Protein AF-A0A522UAP4-F1 (afdb_monomer_lite)

Secondary structure (DSSP, 8-state):
-----------HHHHHHHTSPPPPGGGS---HHHHHHHHHHHHHTSTHHHHHHHHHHHHHHHHHHSTT-TTTTTS-TTTHHHHHHHHHHHHHHHHHHHHHHHHHHHHHHHHHHHHHHHHHHHHHHHHHHHHHHHHHHHHHHHHHHHHHHHHHHHT-

pLDDT: mean 79.68, std 10.86, range [44.16, 93.62]

Sequence (156 aa):
MATVDFVHEPHPHTEKRKLKAPPKVADEHVGFNGRLGAAITRSVGTMWAFYVAAGVMAVWMVLAGFVWGPLHGVDPYPFAFLLFLGNIVQLLLMFVIMVGQQVLGGAADKRAVVTYQDAEAILHECLQMQSHLKAQDRALEHIIAHMQGLDRKMAR

Foldseek 3Di:
DPPLPADDDADPVVVVVVVDDQQDLVPDPQPPLLVQLQVLLVVCVDCVVVVVLVVVVVVCCVQCDDPPRPCVVPAPPVRPVNVVVVVVVVVVNVVSNVSSVVSSVVSVVSNVVSVVVVVVSVVSVVVSVVVSVVSVVVVVVVVVVVVVVVVVVVVD

Radius of gyration: 34.44 Å; chains: 1; bounding box: 66×32×106 Å

Structure (mmCIF, N/CA/C/O backbone):
data_AF-A0A522UAP4-F1
#
_entry.id   AF-A0A522UAP4-F1
#
loop_
_atom_site.group_PDB
_atom_site.id
_atom_site.type_symbol
_atom_site.label_atom_id
_atom_site.label_alt_id
_atom_site.label_comp_id
_atom_site.label_asym_id
_atom_site.label_entity_id
_atom_site.label_seq_id
_atom_site.pdbx_PDB_ins_code
_atom_site.Cartn_x
_atom_site.Cartn_y
_atom_site.Cartn_z
_atom_site.occupancy
_atom_site.B_iso_or_equiv
_atom_site.auth_seq_id
_atom_site.auth_comp_id
_atom_site.auth_asym_id
_atom_site.auth_atom_id
_atom_site.pdbx_PDB_model_num
ATOM 1 N N . MET A 1 1 ? -25.888 -10.441 48.180 1.00 44.16 1 MET A N 1
ATOM 2 C CA . MET A 1 1 ? -24.885 -9.928 47.224 1.00 44.16 1 MET A CA 1
ATOM 3 C C . MET A 1 1 ? -25.626 -9.573 45.953 1.00 44.16 1 MET A C 1
ATOM 5 O O . MET A 1 1 ? -26.206 -10.473 45.367 1.00 44.16 1 MET A O 1
ATOM 9 N N . ALA A 1 2 ? -25.702 -8.291 45.587 1.00 51.09 2 ALA A N 1
ATOM 10 C CA . ALA A 1 2 ? -26.246 -7.900 44.290 1.00 51.09 2 ALA A CA 1
ATOM 11 C C . ALA A 1 2 ? -25.263 -8.386 43.218 1.00 51.09 2 ALA A C 1
ATOM 13 O O . ALA A 1 2 ? -24.179 -7.830 43.064 1.00 51.09 2 ALA A O 1
ATOM 14 N N . THR A 1 3 ? -25.585 -9.500 42.571 1.00 58.12 3 THR A N 1
ATOM 15 C CA . THR A 1 3 ? -24.826 -10.008 41.433 1.00 58.12 3 THR A CA 1
ATOM 16 C C . THR A 1 3 ? -25.057 -9.05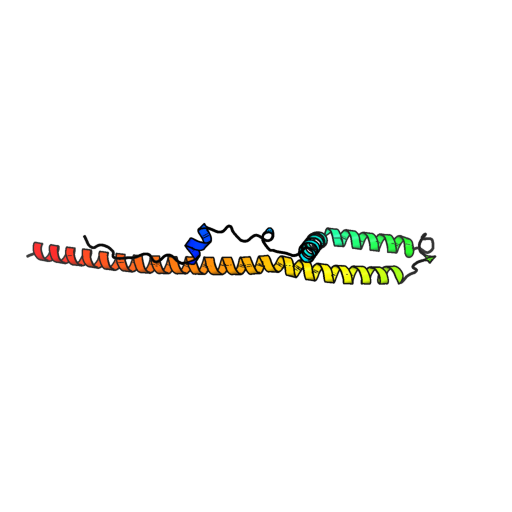4 40.271 1.00 58.12 3 THR A C 1
ATOM 18 O O . THR A 1 3 ? -26.201 -8.830 39.879 1.00 58.12 3 THR A O 1
ATOM 21 N N . VAL A 1 4 ? -23.988 -8.446 39.756 1.00 58.72 4 VAL A N 1
ATOM 22 C CA . VAL A 1 4 ? -24.055 -7.664 38.518 1.00 58.72 4 VAL A CA 1
ATOM 23 C C . VAL A 1 4 ? -24.349 -8.658 37.400 1.00 58.72 4 VAL A C 1
ATOM 25 O O . VAL A 1 4 ? -23.459 -9.381 36.962 1.00 58.72 4 VAL A O 1
ATOM 28 N N . ASP A 1 5 ? -25.617 -8.745 37.008 1.00 65.81 5 ASP A N 1
ATOM 29 C CA . ASP A 1 5 ? -26.087 -9.642 35.955 1.00 65.81 5 ASP A CA 1
ATOM 30 C C . ASP A 1 5 ? -25.725 -9.028 34.597 1.00 65.81 5 ASP A C 1
ATOM 32 O O . ASP A 1 5 ? -26.498 -8.296 33.977 1.00 65.81 5 ASP A O 1
ATOM 36 N N . PHE A 1 6 ? -24.465 -9.204 34.202 1.00 65.44 6 PHE A N 1
ATOM 37 C CA . PHE A 1 6 ? -23.961 -8.797 32.899 1.00 65.44 6 PHE A CA 1
ATOM 38 C C . PHE A 1 6 ? -23.387 -10.015 32.184 1.00 65.44 6 PHE A C 1
ATOM 40 O O . PHE A 1 6 ? -22.356 -10.556 32.586 1.00 65.44 6 PHE A O 1
ATOM 47 N N . VAL A 1 7 ? -24.060 -10.428 31.112 1.00 74.19 7 VAL A N 1
ATOM 48 C CA . VAL A 1 7 ? -23.604 -11.497 30.224 1.00 74.19 7 VAL A CA 1
ATOM 49 C C . VAL A 1 7 ? -22.866 -10.850 29.058 1.00 74.19 7 VAL A C 1
ATOM 51 O O . VAL A 1 7 ? -23.447 -10.094 28.285 1.00 74.19 7 VAL A O 1
ATOM 54 N N . HIS A 1 8 ? -21.566 -11.121 28.965 1.00 72.81 8 HIS A N 1
ATOM 55 C CA . HIS A 1 8 ? -20.724 -10.658 27.868 1.00 72.81 8 HIS A CA 1
ATOM 56 C C . HIS A 1 8 ? -21.064 -11.433 26.587 1.00 72.81 8 HIS A C 1
ATOM 58 O O . HIS A 1 8 ? -20.981 -12.662 26.569 1.00 72.81 8 HIS A O 1
ATOM 64 N N . GLU A 1 9 ? -21.416 -10.721 25.518 1.00 73.75 9 GLU A N 1
ATOM 65 C CA . GLU A 1 9 ? -21.694 -11.300 24.200 1.00 73.75 9 GLU A CA 1
ATOM 66 C C . GLU A 1 9 ? -20.552 -10.958 23.234 1.00 73.75 9 GLU A C 1
ATOM 68 O O . GLU A 1 9 ? -20.608 -9.928 22.556 1.00 73.75 9 GLU A O 1
ATOM 73 N N . PRO A 1 10 ? -19.481 -11.768 23.169 1.00 70.81 10 PRO A N 1
ATOM 74 C CA . PRO A 1 10 ? -18.288 -11.425 22.404 1.00 70.81 10 PRO A CA 1
ATOM 75 C C . PRO A 1 10 ? -18.610 -11.206 20.926 1.00 70.81 10 PRO A C 1
ATOM 77 O O . PRO A 1 10 ? -19.415 -11.928 20.329 1.00 70.81 10 PRO A O 1
ATOM 80 N N . HIS A 1 11 ? -17.938 -10.234 20.307 1.00 72.31 11 HIS A N 1
ATOM 81 C CA . HIS A 1 11 ? -18.151 -9.986 18.885 1.00 72.31 11 HIS A CA 1
ATOM 82 C C . HIS A 1 11 ? -17.716 -11.210 18.035 1.00 72.31 11 HIS A C 1
ATOM 84 O O . HIS A 1 11 ? -16.600 -11.718 18.205 1.00 72.31 11 HIS A O 1
ATOM 90 N N . PRO A 1 12 ? -18.526 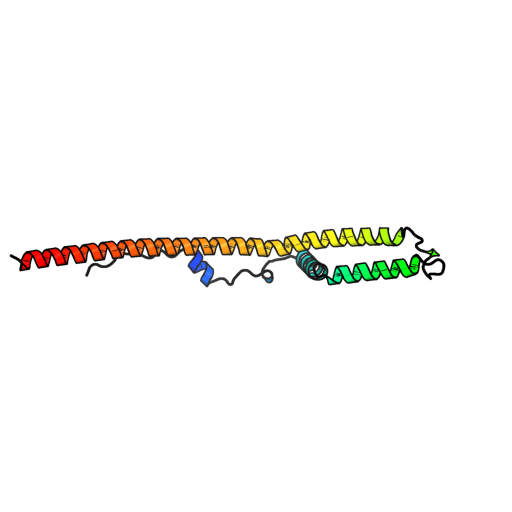-11.685 17.061 1.00 73.62 12 PRO A N 1
ATOM 91 C CA . PRO A 1 12 ? -18.230 -12.899 16.284 1.00 73.62 12 PRO A CA 1
ATOM 92 C C . PRO A 1 12 ? -16.915 -12.845 15.492 1.00 73.62 12 PRO A C 1
ATOM 94 O O . PRO A 1 12 ? -16.348 -13.881 15.136 1.00 73.62 12 PRO A O 1
ATOM 97 N N . HIS A 1 13 ? -16.436 -11.640 15.169 1.00 71.56 13 HIS A N 1
ATOM 98 C CA . HIS A 1 13 ? -15.163 -11.432 14.475 1.00 71.56 13 HIS A CA 1
ATOM 99 C C . HIS A 1 13 ? -13.949 -11.696 15.381 1.00 71.56 13 HIS A C 1
ATOM 101 O O . HIS A 1 13 ? -12.924 -12.183 14.904 1.00 71.56 13 HIS A O 1
ATOM 107 N N . THR A 1 14 ? -14.065 -11.450 16.687 1.00 66.44 14 THR A N 1
ATOM 108 C CA . THR A 1 14 ? -12.959 -11.542 17.653 1.00 66.44 14 THR A CA 1
ATOM 109 C C . THR A 1 14 ? -12.453 -12.978 17.791 1.00 66.44 14 THR A C 1
ATOM 111 O O . THR A 1 14 ? -11.248 -13.225 17.766 1.00 66.44 14 THR A O 1
ATOM 114 N N . GLU A 1 15 ? -13.368 -13.949 17.825 1.00 66.12 15 GLU A N 1
ATOM 115 C CA . GLU A 1 15 ? -13.036 -15.380 17.835 1.00 66.12 15 GLU A CA 1
ATOM 116 C C . GLU A 1 15 ? -12.465 -15.852 16.489 1.00 66.12 15 GLU A C 1
ATOM 118 O O . GLU A 1 15 ? -11.488 -16.600 16.437 1.00 66.12 15 GLU A O 1
ATOM 123 N N . LYS A 1 16 ? -13.001 -15.346 15.371 1.00 67.38 16 LYS A N 1
ATOM 124 C CA . LYS A 1 16 ? -12.501 -15.673 14.024 1.00 67.38 16 LYS A CA 1
ATOM 125 C C . LYS A 1 16 ? -11.090 -15.130 13.770 1.00 67.38 16 LYS A C 1
ATOM 127 O O . LYS A 1 16 ? -10.325 -15.760 13.038 1.00 67.38 16 LYS A O 1
ATOM 132 N N . ARG A 1 17 ? -10.727 -13.997 14.382 1.00 65.75 17 ARG A N 1
ATOM 133 C CA . ARG A 1 17 ? -9.398 -13.376 14.280 1.00 65.75 17 ARG A CA 1
ATOM 134 C C . ARG A 1 17 ? -8.329 -14.130 15.067 1.00 65.75 17 ARG A C 1
ATOM 136 O O . ARG A 1 17 ? -7.205 -14.233 14.590 1.00 65.75 17 ARG A O 1
ATOM 143 N N . LYS A 1 18 ? -8.663 -14.719 16.224 1.00 65.00 18 LYS A N 1
ATOM 144 C CA . LYS A 1 18 ? -7.722 -15.564 16.995 1.00 65.00 18 LYS A CA 1
ATOM 145 C C . LYS A 1 18 ? -7.176 -16.736 16.169 1.00 65.00 18 LYS A C 1
ATOM 147 O O . LYS A 1 18 ? -6.062 -17.189 16.405 1.00 65.00 18 LYS A O 1
ATOM 152 N N . LEU A 1 19 ? -7.947 -17.195 15.183 1.00 62.03 19 LEU A N 1
ATOM 153 C CA . LEU A 1 19 ? -7.619 -18.332 14.325 1.00 62.03 19 LEU A CA 1
ATOM 154 C C . LEU A 1 19 ? -6.896 -17.947 13.021 1.00 62.03 19 LEU A C 1
ATOM 156 O O . LEU A 1 19 ? -6.450 -18.839 12.299 1.00 62.03 19 LEU A O 1
ATOM 160 N N . LYS A 1 20 ? -6.782 -16.653 12.677 1.00 62.44 20 LYS A N 1
ATOM 161 C CA . LYS A 1 20 ? -6.214 -16.202 11.393 1.00 62.44 20 LYS A CA 1
ATOM 162 C C . LYS A 1 20 ? -5.151 -15.119 11.567 1.00 62.44 20 LYS A C 1
ATOM 164 O O . LYS A 1 20 ? -5.380 -14.085 12.184 1.00 62.44 20 LYS A O 1
ATOM 169 N N . ALA A 1 21 ? -3.992 -15.344 10.947 1.00 64.44 21 ALA A N 1
ATOM 170 C CA . ALA A 1 21 ? -2.929 -14.348 10.861 1.00 64.44 21 ALA A CA 1
ATOM 171 C C . ALA A 1 21 ? -3.356 -13.136 9.999 1.00 64.44 21 ALA A C 1
ATOM 173 O O . ALA A 1 21 ? -4.236 -13.277 9.142 1.00 64.44 21 ALA A O 1
ATOM 174 N N . PRO A 1 22 ? -2.732 -11.954 10.187 1.00 64.44 22 PRO A N 1
ATOM 175 C CA . PRO A 1 22 ? -3.035 -10.766 9.394 1.00 64.44 22 PRO A CA 1
ATOM 176 C C . PRO A 1 22 ? -2.848 -11.046 7.898 1.00 64.44 22 PRO A C 1
ATOM 178 O O . PRO A 1 22 ? -1.841 -11.662 7.538 1.00 64.44 22 PRO A O 1
ATOM 181 N N . PRO A 1 23 ? -3.759 -10.585 7.021 1.00 64.56 23 PRO A N 1
ATOM 182 C CA . PRO A 1 23 ? -3.634 -10.823 5.589 1.00 64.56 23 PRO A CA 1
ATOM 183 C C . PRO A 1 23 ? -2.353 -10.173 5.057 1.00 64.56 23 PRO A C 1
ATOM 185 O O . PRO A 1 23 ? -2.168 -8.957 5.171 1.00 64.56 23 PRO A O 1
ATOM 188 N N . LYS A 1 24 ? -1.464 -10.975 4.463 1.00 61.81 24 LYS A N 1
ATOM 189 C CA . LYS A 1 24 ? -0.272 -10.476 3.771 1.00 61.81 24 LYS A CA 1
ATOM 190 C C . LYS A 1 24 ? -0.504 -10.456 2.266 1.00 61.81 24 LYS A C 1
ATOM 192 O O . LYS A 1 24 ? -1.229 -11.278 1.719 1.00 61.81 24 LYS A O 1
ATOM 197 N N . VAL A 1 25 ? 0.214 -9.558 1.590 1.00 56.84 25 VAL A N 1
ATOM 198 C CA . VAL A 1 25 ? 0.279 -9.481 0.116 1.00 56.84 25 VAL A CA 1
ATOM 199 C C . VAL A 1 25 ? 0.703 -10.822 -0.504 1.00 56.84 25 VAL A C 1
ATOM 201 O O . VAL A 1 25 ? 0.292 -11.163 -1.603 1.00 56.84 25 VAL A O 1
ATOM 204 N N . ALA A 1 26 ? 1.508 -11.608 0.218 1.00 56.03 26 ALA A N 1
ATOM 205 C CA . ALA A 1 26 ? 1.993 -12.914 -0.225 1.00 56.03 26 ALA A CA 1
ATOM 206 C C . ALA A 1 26 ? 0.937 -14.037 -0.176 1.00 56.03 26 ALA A C 1
ATOM 208 O O . ALA A 1 26 ? 1.141 -15.066 -0.812 1.00 56.03 26 ALA A O 1
ATOM 209 N N . ASP A 1 27 ? -0.165 -13.846 0.557 1.00 55.19 27 ASP A N 1
ATOM 210 C CA . ASP A 1 27 ? -1.208 -14.868 0.747 1.00 55.19 27 ASP A CA 1
ATOM 211 C C . ASP A 1 27 ? -2.313 -14.776 -0.318 1.00 55.19 27 ASP A C 1
ATOM 213 O O . ASP A 1 27 ? -3.288 -15.536 -0.314 1.00 55.19 27 ASP A O 1
ATOM 217 N N . GLU A 1 28 ? -2.201 -13.802 -1.217 1.00 59.31 28 GLU A N 1
ATOM 218 C CA . GLU A 1 28 ? -3.126 -13.632 -2.320 1.00 59.31 28 GLU A CA 1
ATOM 219 C C . GLU A 1 28 ? -2.815 -14.680 -3.394 1.00 59.31 28 GLU A C 1
ATOM 221 O O . GLU A 1 28 ? -1.665 -14.862 -3.799 1.00 59.31 28 GLU A O 1
ATOM 226 N N . HIS A 1 29 ? -3.842 -15.415 -3.835 1.00 54.53 29 HIS A N 1
ATOM 227 C CA . HIS A 1 29 ? -3.724 -16.394 -4.917 1.00 54.53 29 HIS A CA 1
ATOM 228 C C . HIS A 1 29 ? -3.595 -15.654 -6.244 1.00 54.53 29 HIS A C 1
ATOM 230 O O . HIS A 1 29 ? -4.509 -15.592 -7.062 1.00 54.53 29 HIS A O 1
ATOM 236 N N . VAL A 1 30 ? -2.434 -15.048 -6.436 1.00 60.91 30 VAL A N 1
ATOM 237 C CA . VAL A 1 30 ? -2.083 -14.393 -7.674 1.00 60.91 30 VAL A CA 1
ATOM 238 C C . VAL A 1 30 ? -1.616 -15.484 -8.634 1.00 60.91 30 VAL A C 1
ATOM 240 O O . VAL A 1 30 ? -0.600 -16.1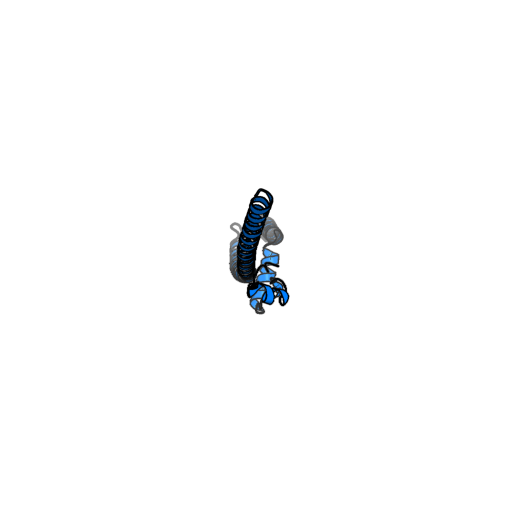44 -8.396 1.00 60.91 30 VAL A O 1
ATOM 243 N N . GLY A 1 31 ? -2.362 -15.697 -9.720 1.00 70.31 31 GLY A N 1
ATOM 244 C CA . GLY A 1 31 ? -1.931 -16.579 -10.807 1.00 70.31 31 GLY A CA 1
ATOM 245 C C . GLY A 1 31 ? -0.544 -16.184 -11.337 1.00 70.31 31 GLY A C 1
ATOM 246 O O . GLY A 1 31 ? -0.072 -15.068 -11.109 1.00 70.31 31 GLY A O 1
ATOM 247 N N . PHE A 1 32 ? 0.122 -17.087 -12.063 1.00 73.00 32 PHE A N 1
ATOM 248 C CA . PHE A 1 32 ? 1.493 -16.882 -12.561 1.00 73.00 32 PHE A CA 1
ATOM 249 C C . PHE A 1 32 ? 1.702 -15.507 -13.229 1.00 73.00 32 PHE A C 1
ATOM 251 O O . PHE A 1 32 ? 2.652 -14.795 -12.900 1.00 73.00 32 PHE A O 1
ATOM 258 N N . ASN A 1 33 ? 0.751 -15.086 -14.069 1.00 74.44 33 ASN A N 1
ATOM 259 C CA . ASN A 1 33 ? 0.792 -13.803 -14.777 1.00 74.44 33 ASN A CA 1
ATOM 260 C C . ASN A 1 33 ? 0.773 -12.596 -13.831 1.00 74.44 33 ASN A C 1
ATOM 262 O O . ASN A 1 33 ? 1.502 -11.632 -14.045 1.00 74.44 33 ASN A O 1
ATOM 266 N N . GLY A 1 34 ? -0.018 -12.650 -12.759 1.00 72.19 34 GLY A N 1
ATOM 267 C CA . GLY A 1 34 ? -0.068 -11.560 -11.790 1.00 72.19 34 GLY A CA 1
ATOM 268 C C . GLY A 1 34 ? 1.176 -11.517 -10.899 1.00 72.19 34 GLY A C 1
ATOM 269 O O . GLY A 1 34 ? 1.632 -10.432 -10.552 1.00 72.19 34 GLY A O 1
ATOM 270 N N . ARG A 1 35 ? 1.789 -12.670 -10.583 1.00 78.12 35 ARG A N 1
ATOM 271 C CA . ARG A 1 35 ? 3.075 -12.715 -9.860 1.00 78.12 35 ARG A CA 1
ATOM 272 C C . ARG A 1 35 ? 4.195 -12.110 -10.694 1.00 78.12 35 ARG A C 1
ATOM 274 O O . ARG A 1 35 ? 4.984 -11.327 -10.171 1.00 78.12 35 ARG A O 1
ATOM 281 N N . LEU A 1 36 ? 4.239 -12.448 -11.983 1.00 78.25 36 LEU A N 1
ATOM 282 C CA . LEU A 1 36 ? 5.188 -11.870 -12.928 1.00 78.25 36 LEU A CA 1
ATOM 283 C C . LEU A 1 36 ? 4.961 -10.359 -13.080 1.00 78.25 36 LEU A C 1
ATOM 285 O O . LEU A 1 36 ? 5.905 -9.585 -12.942 1.00 78.25 36 LEU A O 1
ATOM 289 N N . GLY A 1 37 ? 3.708 -9.935 -13.272 1.00 79.69 37 GLY A N 1
ATOM 290 C CA . GLY A 1 37 ? 3.340 -8.523 -13.373 1.00 79.69 37 GLY A CA 1
ATOM 291 C C . GLY A 1 37 ? 3.711 -7.723 -12.125 1.00 79.69 37 GLY A C 1
ATOM 292 O O . GLY A 1 37 ? 4.344 -6.675 -12.232 1.00 79.69 37 GLY A O 1
ATOM 293 N N . ALA A 1 38 ? 3.406 -8.236 -10.932 1.00 79.12 38 ALA A N 1
ATOM 294 C CA . ALA A 1 38 ? 3.769 -7.598 -9.669 1.00 79.12 38 ALA A CA 1
ATOM 295 C C . ALA A 1 38 ? 5.290 -7.541 -9.454 1.00 79.12 38 ALA A C 1
ATOM 297 O O . ALA A 1 38 ? 5.798 -6.523 -8.986 1.00 79.12 38 ALA A O 1
ATOM 298 N N . ALA A 1 39 ? 6.033 -8.592 -9.818 1.00 81.56 39 ALA A N 1
ATOM 299 C CA . ALA A 1 39 ? 7.491 -8.612 -9.710 1.00 81.56 39 ALA A CA 1
ATOM 300 C C . ALA A 1 39 ? 8.148 -7.576 -10.634 1.00 81.56 39 ALA A C 1
ATOM 302 O O . ALA A 1 39 ? 8.977 -6.786 -10.177 1.00 81.56 39 ALA A O 1
ATOM 303 N N . ILE A 1 40 ? 7.734 -7.530 -11.906 1.00 79.56 40 ILE A N 1
ATOM 304 C CA . ILE A 1 40 ? 8.234 -6.540 -12.866 1.00 79.56 40 ILE A CA 1
ATOM 305 C C . ILE A 1 40 ? 7.854 -5.135 -12.403 1.00 79.56 40 ILE A C 1
ATOM 307 O O . ILE A 1 40 ? 8.712 -4.265 -12.333 1.00 79.56 40 ILE A O 1
ATOM 311 N N . THR A 1 41 ? 6.607 -4.918 -11.991 1.00 83.00 41 THR A N 1
ATOM 312 C CA . THR A 1 41 ? 6.138 -3.609 -11.514 1.00 83.00 41 THR A CA 1
ATOM 313 C C . THR A 1 41 ? 6.887 -3.145 -10.276 1.00 83.00 41 THR A C 1
ATOM 315 O O . THR A 1 41 ? 7.211 -1.970 -10.160 1.00 83.00 41 THR A O 1
ATOM 318 N N . ARG A 1 42 ? 7.219 -4.051 -9.354 1.00 80.12 42 ARG A N 1
ATOM 319 C CA . ARG A 1 42 ? 8.009 -3.708 -8.168 1.00 80.12 42 ARG A CA 1
ATOM 320 C C . ARG A 1 42 ? 9.453 -3.364 -8.518 1.00 80.12 42 ARG A C 1
ATOM 322 O O . ARG A 1 42 ? 10.028 -2.503 -7.867 1.00 80.12 42 ARG A O 1
ATOM 329 N N . SER A 1 43 ? 10.026 -4.013 -9.530 1.00 77.88 43 SER A N 1
ATOM 330 C CA . SER A 1 43 ? 11.365 -3.695 -10.033 1.00 77.88 43 SER A CA 1
ATOM 331 C C . SER A 1 43 ? 11.379 -2.357 -10.786 1.00 77.88 43 SER A C 1
ATOM 333 O O . SER A 1 43 ? 12.200 -1.494 -10.479 1.00 77.88 43 SER A O 1
ATOM 335 N N . VAL A 1 44 ? 10.420 -2.140 -11.691 1.00 78.62 44 VAL A N 1
ATOM 336 C CA . VAL A 1 44 ? 10.284 -0.918 -12.504 1.00 78.62 44 VAL A CA 1
ATOM 337 C C . VAL A 1 44 ? 9.812 0.284 -11.681 1.00 78.62 44 VAL A C 1
ATOM 339 O O . VAL A 1 44 ? 10.203 1.409 -11.963 1.00 78.62 44 VAL A O 1
ATOM 342 N N . GLY A 1 45 ? 9.030 0.062 -10.625 1.00 69.19 45 GLY A N 1
ATOM 343 C CA . GLY A 1 45 ? 8.590 1.101 -9.690 1.00 69.19 45 GLY A CA 1
ATOM 344 C C . GLY A 1 45 ? 9.706 1.658 -8.800 1.00 69.19 45 GLY A C 1
ATOM 345 O O . GLY A 1 45 ? 9.465 2.587 -8.033 1.00 69.19 45 GLY A O 1
ATOM 346 N N . THR A 1 46 ? 10.925 1.114 -8.882 1.00 76.06 46 THR A N 1
ATOM 347 C CA . THR A 1 46 ? 12.109 1.735 -8.279 1.00 76.06 46 THR A CA 1
ATOM 348 C C . THR A 1 46 ? 12.728 2.743 -9.248 1.00 76.06 46 THR A C 1
ATOM 350 O O . THR A 1 46 ? 12.733 2.531 -10.459 1.00 76.06 46 THR A O 1
ATOM 353 N N . MET A 1 47 ? 13.318 3.825 -8.726 1.00 84.62 47 MET A N 1
ATOM 354 C CA . MET A 1 47 ? 13.953 4.877 -9.544 1.00 84.62 47 MET A CA 1
ATOM 355 C C . MET A 1 47 ? 15.036 4.354 -10.513 1.00 84.62 47 MET A C 1
ATOM 357 O O . MET A 1 47 ? 15.379 5.024 -11.483 1.00 84.62 47 MET A O 1
ATOM 361 N N . TRP A 1 48 ? 15.552 3.141 -10.295 1.00 84.44 48 TRP A N 1
ATOM 362 C CA . TRP A 1 48 ? 16.540 2.493 -11.158 1.00 84.44 48 TRP A CA 1
ATOM 363 C C . TRP A 1 48 ? 16.098 2.337 -12.614 1.00 84.44 48 TRP A C 1
ATOM 365 O O . TRP A 1 48 ? 16.913 2.561 -13.507 1.00 84.44 48 TRP A O 1
ATOM 375 N N . ALA A 1 49 ? 14.832 2.001 -12.879 1.00 82.81 49 ALA A N 1
ATOM 376 C CA . ALA A 1 49 ? 14.358 1.830 -14.255 1.00 82.81 49 ALA A CA 1
ATOM 377 C C . ALA A 1 49 ? 14.429 3.139 -15.054 1.00 82.81 49 ALA A C 1
ATOM 379 O O . ALA A 1 49 ? 14.822 3.134 -16.221 1.00 82.81 49 ALA A O 1
ATOM 380 N N . PHE A 1 50 ? 14.131 4.265 -14.400 1.00 84.94 50 PHE A N 1
ATOM 381 C CA . PHE A 1 50 ? 14.296 5.592 -14.984 1.00 84.94 50 PHE A CA 1
ATOM 382 C C . PHE A 1 50 ? 15.765 5.882 -15.311 1.00 84.94 50 PHE A C 1
ATOM 384 O O . PHE A 1 50 ? 16.062 6.292 -16.429 1.00 84.94 50 PHE A O 1
ATOM 391 N N . TYR A 1 51 ? 16.692 5.626 -14.380 1.00 88.88 51 TYR A N 1
ATOM 392 C CA . TYR A 1 51 ? 18.117 5.888 -14.613 1.00 88.88 51 TYR A CA 1
ATOM 393 C C . TYR A 1 51 ? 18.693 5.048 -15.756 1.00 88.88 51 TYR A C 1
ATOM 395 O O . TYR A 1 51 ? 19.461 5.568 -16.564 1.00 88.88 51 TYR A O 1
ATOM 403 N N . VAL A 1 52 ? 18.293 3.777 -15.867 1.00 88.94 52 VAL A N 1
ATOM 404 C CA . VAL A 1 52 ? 18.697 2.914 -16.987 1.00 88.94 52 VAL A CA 1
ATOM 405 C C . VAL A 1 52 ? 18.151 3.458 -18.308 1.00 88.94 52 VAL A C 1
ATOM 407 O O . VAL A 1 52 ? 18.917 3.615 -19.255 1.00 88.94 52 VAL A O 1
ATOM 410 N N . ALA A 1 53 ? 16.860 3.799 -18.374 1.00 87.06 53 ALA A N 1
ATOM 411 C CA . ALA A 1 53 ? 16.251 4.335 -19.590 1.00 87.06 53 ALA A CA 1
ATOM 412 C C . ALA A 1 53 ? 16.876 5.677 -20.013 1.00 87.06 53 ALA A C 1
ATOM 414 O O . ALA A 1 53 ? 17.224 5.855 -21.180 1.00 87.06 53 ALA A O 1
ATOM 415 N N . ALA A 1 54 ? 17.083 6.591 -19.062 1.00 89.69 54 ALA A N 1
ATOM 416 C CA . ALA A 1 54 ? 17.719 7.883 -19.302 1.00 89.69 54 ALA A CA 1
ATOM 417 C C . ALA A 1 54 ? 19.176 7.728 -19.764 1.00 89.69 54 ALA A C 1
ATOM 419 O O . ALA A 1 54 ? 19.599 8.399 -20.703 1.00 89.69 54 ALA A O 1
ATOM 420 N N . GLY A 1 55 ? 19.930 6.809 -19.150 1.00 92.81 55 GLY A N 1
ATOM 421 C CA . GLY A 1 55 ? 21.298 6.492 -19.554 1.00 92.81 55 GLY A CA 1
ATOM 422 C C . GLY A 1 55 ? 21.369 5.915 -20.968 1.00 92.81 55 GLY A C 1
ATOM 423 O O . GLY A 1 55 ? 22.170 6.380 -21.774 1.00 92.81 55 GLY A O 1
ATOM 424 N N . VAL A 1 56 ? 20.494 4.960 -21.302 1.00 89.38 56 VAL A N 1
ATOM 425 C CA . VAL A 1 56 ? 20.410 4.379 -22.653 1.00 89.38 56 VAL A CA 1
ATOM 426 C C . VAL A 1 56 ? 20.067 5.450 -23.689 1.00 89.38 56 VAL A C 1
ATOM 428 O O . VAL A 1 56 ? 20.737 5.520 -24.719 1.00 89.38 56 VAL A O 1
ATOM 431 N N . MET A 1 57 ? 19.087 6.318 -23.411 1.00 88.00 57 MET A N 1
ATOM 432 C CA . MET A 1 57 ? 18.746 7.431 -24.304 1.00 88.00 57 MET A CA 1
ATOM 433 C C . MET A 1 57 ? 19.928 8.386 -24.497 1.00 88.00 57 MET A C 1
ATOM 435 O O . MET A 1 57 ? 20.278 8.692 -25.634 1.00 88.00 57 MET A O 1
ATOM 439 N N . ALA A 1 58 ? 20.585 8.814 -23.415 1.00 89.00 58 ALA A N 1
ATOM 440 C CA . ALA A 1 58 ? 21.720 9.730 -23.491 1.00 89.00 58 ALA A CA 1
ATOM 441 C C . ALA A 1 58 ? 22.890 9.137 -24.295 1.00 89.00 58 ALA A C 1
ATOM 443 O O . ALA A 1 58 ? 23.447 9.809 -25.163 1.00 89.00 58 ALA A O 1
ATOM 444 N N . VAL A 1 59 ? 23.232 7.866 -24.055 1.00 88.62 59 VAL A N 1
ATOM 445 C CA . VAL A 1 59 ? 24.294 7.165 -24.793 1.00 88.62 59 VAL A CA 1
ATOM 446 C C . VAL A 1 59 ? 23.943 7.048 -26.276 1.00 88.62 59 VAL A C 1
ATOM 448 O O . VAL A 1 59 ? 24.785 7.344 -27.123 1.00 88.62 59 VAL A O 1
ATOM 451 N N . TRP A 1 60 ? 22.704 6.677 -26.609 1.00 85.19 60 TRP A N 1
ATOM 452 C CA . TRP A 1 60 ? 22.270 6.560 -28.003 1.00 85.19 60 TRP A CA 1
ATOM 453 C C . TRP A 1 60 ? 22.319 7.902 -28.731 1.00 85.19 60 TRP A C 1
ATOM 455 O O . TRP A 1 60 ? 22.864 7.985 -29.828 1.00 85.19 60 TRP A O 1
ATOM 465 N N . MET A 1 61 ? 21.821 8.970 -28.102 1.00 82.56 61 MET A N 1
ATOM 466 C CA . MET A 1 61 ? 21.846 10.320 -28.673 1.00 82.56 61 MET A CA 1
ATOM 467 C C . MET A 1 61 ? 23.274 10.803 -28.951 1.00 82.56 61 MET A C 1
ATOM 469 O O . MET A 1 61 ? 23.512 11.430 -29.980 1.00 82.56 61 MET A O 1
ATOM 473 N N . VAL A 1 62 ? 24.240 10.486 -28.081 1.00 84.19 62 VAL A N 1
ATOM 474 C CA . VAL A 1 62 ? 25.657 10.824 -28.301 1.00 84.19 62 VAL A CA 1
ATOM 475 C C . VAL A 1 62 ? 26.250 10.023 -29.466 1.00 84.19 62 VAL A C 1
ATOM 477 O O . VAL A 1 62 ? 26.953 10.590 -30.301 1.00 84.19 62 VAL A O 1
ATOM 480 N N . LEU A 1 63 ? 25.954 8.721 -29.553 1.00 81.25 63 LEU A N 1
ATOM 481 C CA . LEU A 1 63 ? 26.490 7.838 -30.597 1.00 81.25 63 LEU A CA 1
ATOM 482 C C . LEU A 1 63 ? 25.873 8.075 -31.985 1.00 81.25 63 LEU A C 1
ATOM 484 O O . LEU A 1 63 ? 26.556 7.869 -32.991 1.00 81.25 63 LEU A O 1
ATOM 488 N N . ALA A 1 64 ? 24.603 8.481 -32.039 1.00 78.75 64 ALA A N 1
ATOM 489 C CA . ALA A 1 64 ? 23.846 8.682 -33.273 1.00 78.75 64 ALA A CA 1
ATOM 490 C C . ALA A 1 64 ? 23.791 10.154 -33.728 1.00 78.75 64 ALA A C 1
ATOM 492 O O . ALA A 1 64 ? 23.684 10.423 -34.919 1.00 78.75 64 ALA A O 1
ATOM 493 N N . GLY A 1 65 ? 23.883 11.120 -32.806 1.00 69.75 65 GLY A N 1
ATOM 494 C CA . GLY A 1 65 ? 23.757 12.551 -33.113 1.00 69.75 65 GLY A CA 1
ATOM 495 C C . GLY A 1 65 ? 25.038 13.227 -33.610 1.00 69.75 65 GLY A C 1
ATOM 496 O O . GLY A 1 65 ? 24.969 14.286 -34.230 1.00 69.75 65 GLY A O 1
ATOM 497 N N . PHE A 1 66 ? 26.215 12.647 -33.361 1.00 72.81 66 PHE A N 1
ATOM 498 C CA . PHE A 1 66 ? 27.473 13.196 -33.871 1.00 72.81 66 PHE A CA 1
ATOM 499 C C . PHE A 1 66 ? 27.661 12.852 -35.351 1.00 72.81 66 PHE A C 1
ATOM 501 O O . PHE A 1 66 ? 27.555 11.690 -35.721 1.00 72.81 66 PHE A O 1
ATOM 508 N N . VAL A 1 67 ? 28.047 13.834 -36.177 1.00 62.47 67 VAL A N 1
ATOM 509 C CA . VAL A 1 67 ? 28.301 13.675 -37.633 1.00 62.47 67 VAL A CA 1
ATOM 510 C C . VAL A 1 67 ? 29.294 12.541 -37.954 1.00 62.47 67 VAL A C 1
ATOM 512 O O . VAL A 1 67 ? 29.225 11.937 -39.019 1.00 62.47 67 VAL A O 1
ATOM 515 N N . TRP A 1 68 ? 30.199 12.234 -37.020 1.00 61.97 68 TRP A N 1
ATOM 516 C CA . TRP A 1 68 ? 31.201 11.161 -37.109 1.00 61.97 68 TRP A CA 1
ATOM 517 C C . TRP A 1 68 ? 30.927 9.982 -36.161 1.00 61.97 68 TRP A C 1
ATOM 519 O O . TRP A 1 68 ? 31.791 9.132 -35.949 1.00 61.97 68 TRP A O 1
ATOM 529 N N . GLY A 1 69 ? 29.749 9.942 -35.543 1.00 67.81 69 GLY A N 1
ATOM 530 C CA . GLY A 1 69 ? 29.361 8.878 -34.630 1.00 67.81 69 GLY A CA 1
ATOM 531 C C . GLY A 1 69 ? 29.191 7.546 -35.371 1.00 67.81 69 GLY A C 1
ATOM 532 O O . GLY A 1 69 ? 28.659 7.529 -36.484 1.00 67.81 69 GLY A O 1
ATOM 533 N N . PRO A 1 70 ? 29.587 6.408 -34.771 1.00 70.31 70 PRO A N 1
ATOM 534 C CA . PRO A 1 70 ? 29.511 5.099 -35.422 1.00 70.31 70 PRO A CA 1
ATOM 535 C C . PRO A 1 70 ? 28.079 4.677 -35.798 1.00 70.31 70 PRO A C 1
ATOM 537 O O . PRO A 1 70 ? 27.915 3.810 -36.651 1.00 70.31 70 PRO A O 1
ATOM 540 N N . LEU A 1 71 ? 27.047 5.288 -35.195 1.00 66.81 71 LEU A N 1
ATOM 541 C CA . LEU A 1 71 ? 25.631 5.015 -35.475 1.00 66.81 71 LEU A CA 1
ATOM 542 C C . LEU A 1 71 ? 24.918 6.125 -36.273 1.00 66.81 71 LEU A C 1
ATOM 544 O O . LEU A 1 71 ? 23.731 5.982 -36.564 1.00 66.81 71 LEU A O 1
ATOM 548 N N . HIS A 1 72 ? 25.612 7.194 -36.681 1.00 71.31 72 HIS A N 1
ATOM 549 C CA . HIS A 1 72 ? 24.998 8.338 -37.373 1.00 71.31 72 HIS A CA 1
ATOM 550 C C . HIS A 1 72 ? 24.280 7.954 -38.678 1.00 71.31 72 HIS A C 1
ATOM 552 O O . HIS A 1 72 ? 23.260 8.537 -39.025 1.00 71.31 72 HIS A O 1
ATOM 558 N N . GLY A 1 73 ? 24.783 6.948 -39.402 1.00 68.25 73 GLY A N 1
ATOM 559 C CA . GLY A 1 73 ? 24.151 6.459 -40.632 1.00 68.25 73 GLY A CA 1
ATOM 560 C C . GLY A 1 73 ? 22.907 5.588 -40.418 1.00 68.25 73 GLY A C 1
ATOM 561 O O . GLY A 1 73 ? 22.156 5.381 -41.365 1.00 68.25 73 GLY A O 1
ATOM 562 N N . VAL A 1 74 ? 22.690 5.068 -39.205 1.00 74.12 74 VAL A N 1
ATOM 563 C CA . VAL A 1 74 ? 21.591 4.136 -38.894 1.00 74.12 74 VAL A CA 1
ATOM 564 C C . VAL A 1 74 ? 20.371 4.874 -38.347 1.00 74.12 74 VAL A C 1
ATOM 566 O O . VAL A 1 74 ? 19.249 4.542 -38.719 1.00 74.12 74 VAL A O 1
ATOM 569 N N . ASP A 1 75 ? 20.580 5.874 -37.486 1.00 75.56 75 ASP A N 1
ATOM 570 C CA . ASP A 1 75 ? 19.490 6.619 -36.842 1.00 75.56 75 ASP A CA 1
ATOM 571 C C . ASP A 1 75 ? 19.811 8.125 -36.722 1.00 75.56 75 ASP A C 1
ATOM 573 O O . ASP A 1 75 ? 20.099 8.613 -35.628 1.00 75.56 75 ASP A O 1
ATOM 577 N N . PRO A 1 76 ? 19.806 8.882 -37.839 1.00 76.50 76 PRO A N 1
ATOM 578 C CA . PRO A 1 76 ? 20.035 10.324 -37.814 1.00 76.50 76 PRO A CA 1
ATOM 579 C C . PRO A 1 76 ? 18.956 11.062 -37.013 1.00 76.50 76 PRO A C 1
ATOM 581 O O . PRO A 1 76 ? 17.803 10.628 -36.945 1.00 76.50 76 PRO A O 1
ATOM 584 N N . TYR A 1 77 ? 19.298 12.235 -36.468 1.00 71.25 77 TYR A N 1
ATOM 585 C CA . TYR A 1 77 ? 18.316 13.134 -35.851 1.00 71.25 77 TYR A CA 1
ATOM 586 C C . TYR A 1 77 ? 17.146 13.380 -36.827 1.00 71.25 77 TYR A C 1
ATOM 588 O O . TYR A 1 77 ? 17.403 13.782 -37.966 1.00 71.25 77 TYR A O 1
ATOM 596 N N . PRO A 1 78 ? 15.875 13.136 -36.444 1.00 74.38 78 PRO A N 1
ATOM 597 C CA . PRO A 1 78 ? 15.313 13.127 -35.085 1.00 74.38 78 PRO A CA 1
ATOM 598 C C . PRO A 1 78 ? 15.211 11.757 -34.366 1.00 74.38 78 PRO A C 1
ATOM 600 O O . PRO A 1 78 ? 14.387 11.622 -33.468 1.00 74.38 78 PRO A O 1
ATOM 603 N N . PHE A 1 79 ? 16.038 10.761 -34.701 1.00 83.44 79 PHE A N 1
ATOM 604 C CA . PHE A 1 79 ? 16.108 9.441 -34.041 1.00 83.44 79 PHE A CA 1
ATOM 605 C C . PHE A 1 79 ? 14.834 8.583 -34.179 1.00 83.44 79 PHE A C 1
ATOM 607 O O . PHE A 1 79 ? 14.250 8.122 -33.192 1.00 83.44 79 PHE A O 1
ATOM 614 N N . ALA A 1 80 ? 14.359 8.391 -35.412 1.00 84.00 80 ALA A N 1
ATOM 615 C CA . ALA A 1 80 ? 13.121 7.660 -35.686 1.00 84.00 80 ALA A CA 1
ATOM 616 C C . ALA A 1 80 ? 13.146 6.214 -35.156 1.00 84.00 80 ALA A C 1
ATOM 618 O O . ALA A 1 80 ? 12.125 5.727 -34.665 1.00 84.00 80 ALA A O 1
ATOM 619 N N . PHE A 1 81 ? 14.297 5.535 -35.213 1.00 84.94 81 PHE A N 1
ATOM 620 C CA . PHE A 1 81 ? 14.421 4.162 -34.727 1.00 84.94 81 PHE A CA 1
ATOM 621 C C . PHE A 1 81 ? 14.393 4.102 -33.195 1.00 84.94 81 PHE A C 1
ATOM 623 O O . PHE A 1 81 ? 13.648 3.298 -32.628 1.00 84.94 81 PHE A O 1
ATOM 630 N N . LEU A 1 82 ? 15.129 4.992 -32.518 1.00 85.44 82 LEU A N 1
ATOM 631 C CA . LEU A 1 82 ? 15.090 5.107 -31.058 1.00 85.44 82 LEU A CA 1
ATOM 632 C C . LEU A 1 82 ? 13.676 5.422 -30.546 1.00 85.44 82 LEU A C 1
ATOM 634 O O . LEU A 1 82 ? 13.208 4.786 -29.602 1.00 85.44 82 LEU A O 1
ATOM 638 N N . LEU A 1 83 ? 12.980 6.375 -31.177 1.00 86.56 83 LEU A N 1
ATOM 639 C CA . LEU A 1 83 ? 11.603 6.751 -30.833 1.00 86.56 83 LEU A CA 1
ATOM 640 C C . LEU A 1 83 ? 10.619 5.598 -31.050 1.00 86.56 83 LEU A C 1
ATOM 642 O O . LEU A 1 83 ? 9.723 5.382 -30.231 1.00 86.56 83 LEU A O 1
ATOM 646 N N . PHE A 1 84 ? 10.779 4.844 -32.138 1.00 89.31 84 PHE A N 1
ATOM 647 C CA . PHE A 1 84 ? 9.956 3.672 -32.421 1.00 89.31 84 PHE A CA 1
ATOM 648 C C . PHE A 1 84 ? 10.146 2.583 -31.358 1.00 89.31 84 PHE A C 1
ATOM 650 O O . PHE A 1 84 ? 9.170 2.105 -30.775 1.00 89.31 84 PHE A O 1
ATOM 657 N N . LEU A 1 85 ? 11.398 2.239 -31.047 1.00 88.44 85 LEU A N 1
ATOM 658 C CA . LEU A 1 85 ? 11.713 1.230 -30.038 1.00 88.44 85 LEU A CA 1
ATOM 659 C C . LEU A 1 85 ? 11.265 1.673 -28.637 1.00 88.44 85 LEU A C 1
ATOM 661 O O . LEU A 1 85 ? 10.675 0.885 -27.897 1.00 88.44 85 LEU A O 1
ATOM 665 N N . GLY A 1 86 ? 11.478 2.948 -28.300 1.00 89.69 86 GLY A N 1
ATOM 666 C CA . GLY A 1 86 ? 11.035 3.554 -27.046 1.00 89.69 86 GLY A CA 1
ATOM 667 C C . GLY A 1 86 ? 9.522 3.464 -26.848 1.00 89.69 86 GLY A C 1
ATOM 668 O O . GLY A 1 86 ? 9.078 3.068 -25.772 1.00 89.69 86 GLY A O 1
ATOM 669 N N . ASN A 1 87 ? 8.726 3.735 -27.889 1.00 91.88 87 ASN A N 1
ATOM 670 C CA . ASN A 1 87 ? 7.264 3.615 -27.825 1.00 91.88 87 ASN A CA 1
ATOM 671 C C . ASN A 1 87 ? 6.799 2.178 -27.562 1.00 91.88 87 ASN A C 1
ATOM 673 O O . ASN A 1 87 ? 5.908 1.966 -26.739 1.00 91.88 87 ASN A O 1
ATOM 677 N N . ILE A 1 88 ? 7.404 1.185 -28.221 1.00 92.50 88 ILE A N 1
ATOM 678 C CA . ILE A 1 88 ? 7.063 -0.229 -28.000 1.00 92.50 88 ILE A CA 1
ATOM 679 C C . ILE A 1 88 ? 7.364 -0.626 -26.554 1.00 92.50 88 ILE A C 1
ATOM 681 O O . ILE A 1 88 ? 6.508 -1.194 -25.873 1.00 92.50 88 ILE A O 1
ATOM 685 N N . VAL A 1 89 ? 8.567 -0.298 -26.075 1.00 89.25 89 VAL A N 1
ATOM 686 C CA . VAL A 1 89 ? 8.979 -0.580 -24.696 1.00 89.25 89 VAL A CA 1
ATOM 687 C C . VAL A 1 89 ? 8.033 0.111 -23.714 1.00 89.25 89 VAL A C 1
ATOM 689 O O . VAL A 1 89 ? 7.544 -0.537 -22.794 1.00 89.25 89 VAL A O 1
ATOM 692 N N . GLN A 1 90 ? 7.696 1.383 -23.932 1.00 89.81 90 GLN A N 1
ATOM 693 C CA . GLN A 1 90 ? 6.769 2.129 -23.081 1.00 89.81 90 GLN A CA 1
ATOM 694 C C . GLN A 1 90 ? 5.380 1.482 -23.017 1.00 89.81 90 GLN A C 1
ATOM 696 O O . GLN A 1 90 ? 4.844 1.327 -21.920 1.00 89.81 90 GLN A O 1
ATOM 701 N N . LEU A 1 91 ? 4.793 1.097 -24.156 1.00 93.00 91 LEU A N 1
ATOM 702 C CA . LEU A 1 91 ? 3.475 0.454 -24.188 1.00 93.00 91 LEU A CA 1
ATOM 703 C C . LEU A 1 91 ? 3.485 -0.848 -23.378 1.00 93.00 91 LEU A C 1
ATOM 705 O O . LEU A 1 91 ? 2.602 -1.071 -22.550 1.00 93.00 91 LEU A O 1
ATOM 709 N N . LEU A 1 92 ? 4.512 -1.681 -23.574 1.00 88.25 92 LEU A N 1
ATOM 710 C CA . LEU A 1 92 ? 4.680 -2.933 -22.834 1.00 88.25 92 LEU A CA 1
ATOM 711 C C . LEU A 1 92 ? 4.854 -2.684 -21.333 1.00 88.25 92 LEU A C 1
ATOM 713 O O . LEU A 1 92 ? 4.177 -3.325 -20.527 1.00 88.25 92 LEU A O 1
ATOM 717 N N . LEU A 1 93 ? 5.712 -1.732 -20.951 1.00 86.44 93 LEU A N 1
ATOM 718 C CA . LEU A 1 93 ? 5.904 -1.345 -19.553 1.00 86.44 93 LEU A CA 1
ATOM 719 C C . LEU A 1 93 ? 4.587 -0.872 -18.935 1.00 86.44 93 LEU A C 1
ATOM 721 O O . LEU A 1 93 ? 4.249 -1.309 -17.841 1.00 86.44 93 LEU A O 1
ATOM 725 N N . MET A 1 94 ? 3.817 -0.043 -19.640 1.00 88.69 94 MET A N 1
ATOM 726 C CA . MET A 1 94 ? 2.533 0.465 -19.158 1.00 88.69 94 MET A CA 1
ATOM 727 C C . MET A 1 94 ? 1.532 -0.666 -18.887 1.00 88.69 94 MET A C 1
ATOM 729 O O . MET A 1 94 ? 0.928 -0.692 -17.814 1.00 88.69 94 MET A O 1
ATOM 733 N N . PHE A 1 95 ? 1.387 -1.630 -19.804 1.00 87.06 95 PHE A N 1
ATOM 734 C CA . PHE A 1 95 ? 0.508 -2.788 -19.596 1.00 87.06 95 PHE A CA 1
ATOM 735 C C . PHE A 1 95 ? 0.940 -3.637 -18.399 1.00 87.06 95 PHE A C 1
ATOM 737 O O . PHE A 1 95 ? 0.113 -3.999 -17.560 1.00 87.06 95 PHE A O 1
ATOM 744 N N . VAL A 1 96 ? 2.237 -3.934 -18.291 1.00 84.75 96 VAL A N 1
ATOM 745 C CA . VAL A 1 96 ? 2.764 -4.750 -17.191 1.00 84.75 96 VAL A CA 1
ATOM 746 C C . VAL A 1 96 ? 2.600 -4.038 -15.848 1.00 84.75 96 VAL A C 1
ATOM 748 O O . VAL A 1 96 ? 2.178 -4.672 -14.879 1.00 84.75 96 VAL A O 1
ATOM 751 N N . ILE A 1 97 ? 2.865 -2.728 -15.802 1.00 86.25 97 ILE A N 1
ATOM 752 C CA . ILE A 1 97 ? 2.661 -1.894 -14.613 1.00 86.25 97 ILE A CA 1
ATOM 753 C C . ILE A 1 97 ? 1.191 -1.908 -14.204 1.00 86.25 97 ILE A C 1
ATOM 755 O O . ILE A 1 97 ? 0.900 -2.142 -13.036 1.00 86.25 97 ILE A O 1
ATOM 759 N N . MET A 1 98 ? 0.259 -1.716 -15.140 1.00 85.50 98 MET A N 1
ATOM 760 C CA . MET A 1 98 ? -1.176 -1.707 -14.844 1.00 85.50 98 MET A CA 1
ATOM 761 C C . MET A 1 98 ? -1.634 -3.017 -14.186 1.00 85.50 98 MET A C 1
ATOM 763 O O . MET A 1 98 ? -2.278 -2.990 -13.137 1.00 85.50 98 MET A O 1
ATOM 767 N N . VAL A 1 99 ? -1.233 -4.162 -14.746 1.00 83.75 99 VAL A N 1
ATOM 768 C CA . VAL A 1 99 ? -1.549 -5.478 -14.167 1.00 83.75 99 VAL A CA 1
ATOM 769 C C . VAL A 1 99 ? -0.887 -5.651 -12.800 1.00 83.75 99 VAL A C 1
ATOM 771 O O . VAL A 1 99 ? -1.523 -6.121 -11.858 1.00 83.75 99 VAL A O 1
ATOM 774 N N . GLY A 1 100 ? 0.378 -5.254 -12.651 1.00 82.50 100 GLY A N 1
ATOM 775 C CA . GLY A 1 100 ? 1.066 -5.367 -11.369 1.00 82.50 100 GLY A CA 1
ATOM 776 C C . GLY A 1 100 ? 0.475 -4.466 -10.286 1.00 82.50 100 GLY A C 1
ATOM 777 O O . GLY A 1 100 ? 0.385 -4.898 -9.142 1.00 82.50 100 GLY A O 1
ATOM 778 N N . GLN A 1 101 ? 0.018 -3.259 -10.625 1.00 83.06 101 GLN A N 1
ATOM 779 C CA . GLN A 1 101 ? -0.673 -2.361 -9.695 1.00 83.06 101 GLN A CA 1
ATOM 780 C C . GLN A 1 101 ? -2.020 -2.944 -9.249 1.00 83.06 101 GLN A C 1
ATOM 782 O O . GLN A 1 101 ? -2.302 -2.939 -8.055 1.00 83.06 101 GLN A O 1
ATOM 787 N N . GLN A 1 102 ? -2.814 -3.512 -10.166 1.00 81.62 102 GLN A N 1
ATOM 788 C CA . GLN A 1 102 ? -4.074 -4.183 -9.818 1.00 81.62 102 GLN A CA 1
ATOM 789 C C . GLN A 1 102 ? -3.844 -5.336 -8.829 1.00 81.62 102 GLN A C 1
ATOM 791 O O . GLN A 1 102 ? -4.559 -5.467 -7.838 1.00 81.62 102 GLN A O 1
ATOM 796 N N . VAL A 1 103 ? -2.808 -6.143 -9.069 1.00 79.56 103 VAL A N 1
ATOM 797 C CA . VAL A 1 103 ? -2.420 -7.248 -8.182 1.00 79.56 103 VAL A CA 1
ATOM 798 C C . VAL A 1 103 ? -1.949 -6.743 -6.816 1.00 79.56 103 VAL A C 1
ATOM 800 O O . VAL A 1 103 ? -2.333 -7.296 -5.793 1.00 79.56 103 VAL A O 1
ATOM 803 N N . LEU A 1 104 ? -1.121 -5.697 -6.776 1.00 78.06 104 LEU A N 1
ATOM 804 C CA . LEU A 1 104 ? -0.639 -5.114 -5.519 1.00 78.06 104 LEU A CA 1
ATOM 805 C C . LEU A 1 104 ? -1.763 -4.410 -4.731 1.00 78.06 104 LEU A C 1
ATOM 807 O O . LEU A 1 104 ? -1.692 -4.344 -3.501 1.00 78.06 104 LEU A O 1
ATOM 811 N N . GLY A 1 105 ? -2.787 -3.906 -5.429 1.00 79.38 105 GLY A N 1
ATOM 812 C CA . GLY A 1 105 ? -3.966 -3.248 -4.864 1.00 79.38 105 GLY A CA 1
ATOM 813 C C . GLY A 1 105 ? -4.924 -4.202 -4.146 1.00 79.38 105 GLY A C 1
ATOM 814 O O . GLY A 1 105 ? -5.420 -3.850 -3.078 1.00 79.38 105 GLY A O 1
ATOM 815 N N . GLY A 1 106 ? -5.101 -5.435 -4.636 1.00 80.00 106 GLY A N 1
ATOM 816 C CA . GLY A 1 106 ? -5.987 -6.430 -4.004 1.00 80.00 106 GLY A CA 1
ATOM 817 C C . GLY A 1 106 ? -5.652 -6.694 -2.529 1.00 80.00 106 GLY A C 1
ATOM 818 O O . GLY A 1 106 ? -6.516 -6.658 -1.647 1.00 80.00 106 GLY A O 1
ATOM 819 N N . ALA A 1 107 ? -4.364 -6.816 -2.212 1.00 73.50 107 ALA A N 1
ATOM 820 C CA . ALA A 1 107 ? -3.899 -6.964 -0.838 1.00 73.50 107 ALA A CA 1
ATOM 821 C C . ALA A 1 107 ? -4.103 -5.708 0.028 1.00 73.50 107 ALA A C 1
ATOM 823 O O . ALA A 1 107 ? -4.143 -5.806 1.260 1.00 73.50 107 ALA A O 1
ATOM 824 N N . ALA A 1 108 ? -4.164 -4.515 -0.570 1.00 77.94 108 ALA A N 1
ATOM 825 C CA . ALA A 1 108 ? -4.518 -3.289 0.141 1.00 77.94 108 ALA A CA 1
ATOM 826 C C . ALA A 1 108 ? -6.018 -3.273 0.464 1.00 77.94 108 ALA A C 1
ATOM 828 O O . ALA A 1 108 ? -6.371 -3.066 1.625 1.00 77.94 108 ALA A O 1
ATOM 829 N N . ASP A 1 109 ? -6.870 -3.621 -0.501 1.00 82.12 109 ASP A N 1
ATOM 830 C CA . ASP A 1 109 ? -8.323 -3.706 -0.313 1.00 82.12 109 ASP A CA 1
ATOM 831 C C . ASP A 1 109 ? -8.687 -4.736 0.760 1.00 82.12 109 ASP A C 1
ATOM 833 O O . ASP A 1 109 ? -9.456 -4.462 1.682 1.00 82.12 109 ASP A O 1
ATOM 837 N N . LYS A 1 110 ? -8.053 -5.912 0.730 1.00 78.50 110 LYS A N 1
ATOM 838 C CA . LYS A 1 110 ? -8.265 -6.945 1.752 1.00 78.50 110 LYS A CA 1
ATOM 839 C C . LYS A 1 110 ? -7.825 -6.490 3.145 1.00 78.50 110 LYS A C 1
ATOM 841 O O . LYS A 1 110 ? -8.494 -6.794 4.133 1.00 78.50 110 LYS A O 1
ATOM 846 N N . ARG A 1 111 ? -6.714 -5.752 3.244 1.00 82.44 111 ARG A N 1
ATOM 847 C CA . ARG A 1 111 ? -6.280 -5.13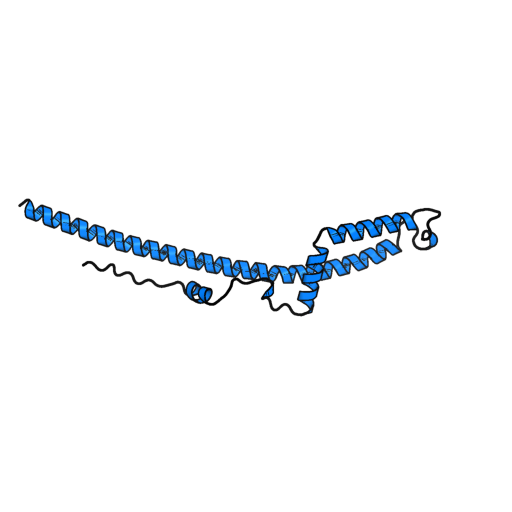9 4.511 1.00 82.44 111 ARG A CA 1
ATOM 848 C C . ARG A 1 111 ? -7.250 -4.061 4.986 1.00 82.44 111 ARG A C 1
ATOM 850 O O . ARG A 1 111 ? -7.464 -3.962 6.193 1.00 82.44 111 ARG A O 1
ATOM 857 N N . ALA A 1 112 ? -7.859 -3.303 4.077 1.00 84.50 112 ALA A N 1
ATOM 858 C CA . ALA A 1 112 ? -8.888 -2.329 4.421 1.00 84.50 112 ALA A CA 1
ATOM 859 C C . ALA A 1 112 ? -10.132 -3.018 5.005 1.00 84.50 112 ALA A C 1
ATOM 861 O O . ALA A 1 112 ? -10.604 -2.613 6.064 1.00 84.50 112 ALA A O 1
ATOM 862 N N . VAL A 1 113 ? -10.595 -4.117 4.395 1.00 86.56 113 VAL A N 1
ATOM 863 C CA . VAL A 1 113 ? -11.727 -4.910 4.911 1.00 86.56 113 VAL A CA 1
ATOM 864 C C . VAL A 1 113 ? -11.438 -5.467 6.305 1.00 86.56 113 VAL A C 1
ATOM 866 O O . VAL A 1 113 ? -12.275 -5.345 7.195 1.00 86.56 113 VAL A O 1
ATOM 869 N N . VAL A 1 114 ? -10.252 -6.041 6.531 1.00 85.44 114 VAL A N 1
ATOM 870 C CA . VAL A 1 114 ? -9.892 -6.563 7.862 1.00 85.44 114 VAL A CA 1
ATOM 871 C C . VAL A 1 114 ? -9.795 -5.441 8.896 1.00 85.44 114 VAL A C 1
ATOM 873 O O . VAL A 1 114 ? -10.316 -5.587 9.996 1.00 85.44 114 VAL A O 1
ATOM 876 N N . THR A 1 115 ? -9.200 -4.299 8.541 1.00 87.81 115 THR A N 1
ATOM 877 C CA . THR A 1 115 ? -9.150 -3.123 9.428 1.00 87.81 115 THR A CA 1
ATOM 878 C C . THR A 1 115 ? -10.554 -2.632 9.794 1.00 87.81 115 THR A C 1
ATOM 880 O O . THR A 1 115 ? -10.802 -2.298 10.949 1.00 87.81 115 THR A O 1
ATOM 883 N N . TYR A 1 116 ? -11.484 -2.619 8.835 1.00 88.44 116 TYR A N 1
ATOM 884 C CA . TYR A 1 116 ? -12.880 -2.256 9.081 1.00 88.44 116 TYR A CA 1
ATOM 885 C C . TYR A 1 116 ? -13.554 -3.217 10.072 1.00 88.44 116 TYR A C 1
ATOM 887 O O . TYR A 1 116 ? -14.149 -2.770 11.050 1.00 88.44 116 TYR A O 1
ATOM 895 N N . GLN A 1 117 ? -13.398 -4.529 9.874 1.00 86.50 117 GLN A N 1
ATOM 896 C CA . GLN A 1 117 ? -13.966 -5.548 10.767 1.00 86.50 117 GLN A CA 1
ATOM 897 C C . GLN A 1 117 ? -13.347 -5.513 12.175 1.00 86.50 117 GLN A C 1
ATOM 899 O O . GLN A 1 117 ? -14.023 -5.785 13.168 1.00 86.50 117 GLN A O 1
ATOM 904 N N . ASP A 1 118 ? -12.063 -5.169 12.282 1.00 86.94 118 ASP A N 1
ATOM 905 C CA . ASP A 1 118 ? -11.402 -4.948 13.569 1.00 86.94 118 ASP A CA 1
ATOM 906 C C . ASP A 1 118 ? -11.972 -3.721 14.291 1.00 86.94 118 ASP A C 1
ATOM 908 O O . ASP A 1 118 ? -12.243 -3.787 15.490 1.00 86.94 118 ASP A O 1
ATOM 912 N N . ALA A 1 119 ? -12.193 -2.617 13.572 1.00 89.25 119 ALA A N 1
ATOM 913 C CA . ALA A 1 119 ? -12.794 -1.411 14.136 1.00 89.25 119 ALA A CA 1
ATOM 914 C C . ALA A 1 119 ? -14.232 -1.659 14.624 1.00 89.25 119 ALA A C 1
ATOM 916 O O . ALA A 1 119 ? -14.596 -1.203 15.708 1.00 89.25 119 ALA A O 1
ATOM 917 N N . GLU A 1 120 ? -15.024 -2.419 13.865 1.00 89.50 120 GLU A N 1
ATOM 918 C CA . GLU A 1 120 ? -16.372 -2.840 14.263 1.00 89.50 120 GLU A CA 1
ATOM 919 C C . GLU A 1 120 ? -16.346 -3.672 15.554 1.00 89.50 120 GLU A C 1
ATOM 921 O O . GLU A 1 120 ? -17.090 -3.385 16.493 1.00 89.50 120 GLU A O 1
ATOM 926 N N . ALA A 1 121 ? -15.432 -4.646 15.649 1.00 87.62 121 ALA A N 1
ATOM 927 C CA . ALA A 1 121 ? -15.274 -5.459 16.852 1.00 87.62 121 ALA A CA 1
ATOM 928 C C . ALA A 1 121 ? -14.895 -4.608 18.074 1.00 87.62 121 ALA A C 1
ATOM 930 O O . ALA A 1 121 ? -15.486 -4.768 19.139 1.00 87.62 121 ALA A O 1
ATOM 931 N N . ILE A 1 122 ? -13.955 -3.668 17.921 1.00 87.50 122 ILE A N 1
ATOM 932 C CA . ILE A 1 122 ? -13.563 -2.747 18.998 1.00 87.50 122 ILE A CA 1
ATOM 933 C C . ILE A 1 122 ? -14.756 -1.897 19.447 1.00 87.50 122 ILE A C 1
ATOM 935 O O . ILE A 1 122 ? -14.976 -1.748 20.648 1.00 87.50 122 ILE A O 1
ATOM 939 N N . LEU A 1 123 ? -15.549 -1.366 18.511 1.00 91.81 123 LEU A N 1
ATOM 940 C CA . LEU A 1 123 ? -16.733 -0.574 18.843 1.00 91.81 123 LEU A CA 1
ATOM 941 C C . LEU A 1 123 ? -17.754 -1.393 19.642 1.00 91.81 123 LEU A C 1
ATOM 943 O O . LEU A 1 123 ? -18.285 -0.901 20.637 1.00 91.81 123 LEU A O 1
ATOM 947 N N . HIS A 1 124 ? -18.002 -2.642 19.242 1.00 89.12 124 HIS A N 1
ATOM 948 C CA . HIS A 1 124 ? -18.905 -3.543 19.961 1.00 89.12 124 HIS A CA 1
ATOM 949 C C . HIS A 1 124 ? -18.433 -3.810 21.395 1.00 89.12 124 HIS A C 1
ATOM 951 O O . HIS A 1 124 ? -19.219 -3.717 22.338 1.00 89.12 124 HIS A O 1
ATOM 957 N N . GLU A 1 125 ? -17.137 -4.064 21.583 1.00 85.81 125 GLU A N 1
ATOM 958 C CA . GLU A 1 125 ? -16.541 -4.231 22.913 1.00 85.81 125 GLU A CA 1
ATOM 959 C C . GLU A 1 125 ? -16.650 -2.949 23.758 1.00 85.81 125 GLU A C 1
ATOM 961 O O . GLU A 1 125 ? -16.979 -3.002 24.945 1.00 85.81 125 GLU A O 1
ATOM 966 N N . CYS A 1 126 ? -16.464 -1.771 23.153 1.00 90.38 126 CYS A N 1
ATOM 967 C CA . CYS A 1 126 ? -16.687 -0.491 23.827 1.00 90.38 126 CYS A CA 1
ATOM 968 C C . CYS A 1 126 ? -18.142 -0.312 24.286 1.00 90.38 126 CYS A C 1
ATOM 970 O O . CYS A 1 126 ? -18.377 0.135 25.412 1.00 90.38 126 CYS A O 1
ATOM 972 N N . LEU A 1 127 ? -19.120 -0.679 23.452 1.00 90.06 127 LEU A N 1
ATOM 973 C CA . LEU A 1 127 ? -20.540 -0.624 23.813 1.00 90.06 127 LEU A CA 1
ATOM 974 C C . LEU A 1 127 ? -20.864 -1.576 24.969 1.00 90.06 127 LEU A C 1
ATOM 976 O O . LEU A 1 127 ? -21.602 -1.211 25.889 1.00 90.06 127 LEU A O 1
ATOM 980 N N . GLN A 1 128 ? -20.267 -2.765 24.976 1.00 88.25 128 GLN A N 1
ATOM 981 C CA . GLN A 1 128 ? -20.417 -3.704 26.080 1.00 88.25 128 GLN A CA 1
ATOM 982 C C . GLN A 1 128 ? -19.818 -3.182 27.379 1.00 88.25 128 GLN A C 1
ATOM 984 O O . GLN A 1 128 ? -20.507 -3.192 28.399 1.00 88.25 128 GLN A O 1
ATOM 989 N N . MET A 1 129 ? -18.599 -2.642 27.347 1.00 87.38 129 MET A N 1
ATOM 990 C CA . MET A 1 129 ? -18.004 -1.989 28.516 1.00 87.38 129 MET A CA 1
ATOM 991 C C . MET A 1 129 ? -18.897 -0.861 29.039 1.00 87.38 129 MET A C 1
ATOM 993 O O . MET A 1 129 ? -19.132 -0.774 30.242 1.00 87.38 129 MET A O 1
ATOM 997 N N . GLN A 1 130 ?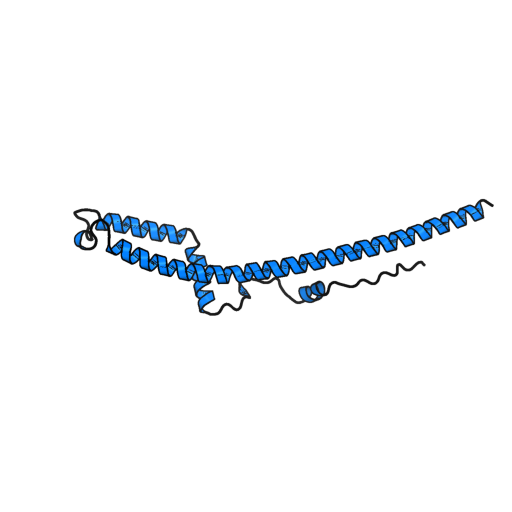 -19.476 -0.047 28.152 1.00 91.75 130 GLN A N 1
ATOM 998 C CA . GLN A 1 130 ? -20.417 0.999 28.551 1.00 91.75 130 GLN A CA 1
ATOM 999 C C . GLN A 1 130 ? -21.670 0.423 29.228 1.00 91.75 130 GLN A C 1
ATOM 1001 O O . GLN A 1 130 ? -22.139 0.960 30.232 1.00 91.75 130 GLN A O 1
ATOM 1006 N N . SER A 1 131 ? -22.234 -0.660 28.693 1.00 89.50 131 SER A N 1
ATOM 1007 C CA . SER A 1 131 ? -23.404 -1.311 29.291 1.00 89.50 131 SER A CA 1
ATOM 1008 C C . SER A 1 131 ? -23.090 -1.940 30.653 1.00 89.50 131 SER A C 1
ATOM 1010 O O . SER A 1 131 ? -23.903 -1.835 31.574 1.00 89.50 131 SER A O 1
ATOM 1012 N N . HIS A 1 132 ? -21.887 -2.497 30.810 1.00 88.69 132 HIS A N 1
ATOM 1013 C CA . HIS A 1 132 ? -21.400 -3.040 32.068 1.00 88.69 132 HIS A CA 1
ATOM 1014 C C . HIS A 1 132 ? -21.205 -1.939 33.116 1.00 88.69 132 HIS A C 1
ATOM 1016 O O . HIS A 1 132 ? -21.703 -2.074 34.231 1.00 88.69 132 HIS A O 1
ATOM 1022 N N .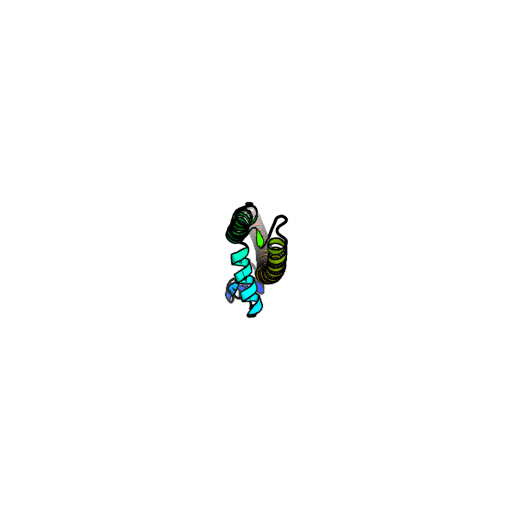 LEU A 1 133 ? -20.580 -0.813 32.749 1.00 91.81 133 LEU A N 1
ATOM 1023 C CA . LEU A 1 133 ? -20.436 0.357 33.625 1.00 91.81 133 LEU A CA 1
ATOM 1024 C C . LEU A 1 133 ? -21.801 0.874 34.098 1.00 91.81 133 LEU A C 1
ATOM 1026 O O . LEU A 1 133 ? -22.010 1.041 35.293 1.00 91.81 133 LEU A O 1
ATOM 1030 N N . LYS A 1 134 ? -22.786 0.989 33.198 1.00 91.06 134 LYS A N 1
ATOM 1031 C CA . LYS A 1 134 ? -24.161 1.359 33.580 1.00 91.06 134 LYS A CA 1
ATOM 1032 C C . LYS A 1 134 ? -24.801 0.364 34.555 1.00 91.06 134 LYS A C 1
ATOM 1034 O O . LYS A 1 134 ? -25.633 0.755 35.370 1.00 91.06 134 LYS A O 1
ATOM 1039 N N . ALA A 1 135 ? -24.489 -0.929 34.446 1.00 86.56 135 ALA A N 1
ATOM 1040 C CA . ALA A 1 135 ? -24.980 -1.936 35.385 1.00 86.56 135 ALA A CA 1
ATOM 1041 C C . ALA A 1 135 ? -24.302 -1.811 36.760 1.00 86.56 135 ALA A C 1
ATOM 1043 O O . ALA A 1 135 ? -24.979 -1.943 37.780 1.00 86.56 135 ALA A O 1
ATOM 1044 N N . GLN A 1 136 ? -23.002 -1.504 36.787 1.00 89.88 136 GLN A N 1
ATOM 1045 C CA . GLN A 1 136 ? -22.266 -1.211 38.018 1.00 89.88 136 GLN A CA 1
ATOM 1046 C C . GLN A 1 136 ? -22.797 0.051 38.708 1.00 89.88 136 GLN A C 1
ATOM 1048 O O . GLN A 1 136 ? -23.050 0.007 39.910 1.00 89.88 136 GLN A O 1
ATOM 1053 N N . ASP A 1 137 ? -23.057 1.126 37.958 1.00 92.88 137 ASP A N 1
ATOM 1054 C CA . ASP A 1 137 ? -23.621 2.372 38.493 1.00 92.88 137 ASP A CA 1
ATOM 1055 C C . ASP A 1 137 ? -24.960 2.118 39.200 1.00 92.88 137 ASP A C 1
ATOM 1057 O O . ASP A 1 137 ? -25.146 2.518 40.348 1.00 92.88 137 ASP A O 1
ATOM 1061 N N . ARG A 1 138 ? -25.861 1.343 38.578 1.00 91.00 138 ARG A N 1
ATOM 1062 C CA . ARG A 1 138 ? -27.135 0.950 39.208 1.00 91.00 138 ARG A CA 1
ATOM 1063 C C . ARG A 1 138 ? -26.935 0.143 40.492 1.00 91.00 138 ARG A C 1
ATOM 1065 O O . ARG A 1 138 ? -27.665 0.329 41.464 1.00 91.00 138 ARG A O 1
ATOM 1072 N N . ALA A 1 139 ? -25.964 -0.770 40.517 1.00 88.75 139 ALA A N 1
ATOM 1073 C CA . ALA A 1 139 ? -25.668 -1.547 41.719 1.00 88.75 139 ALA A CA 1
ATOM 1074 C C . ALA A 1 139 ? -25.135 -0.654 42.854 1.00 88.75 139 ALA A C 1
ATOM 1076 O O . ALA A 1 139 ? -25.539 -0.824 44.007 1.00 88.75 139 ALA A O 1
ATOM 1077 N N . LEU A 1 140 ? -24.281 0.324 42.533 1.00 91.38 140 LEU A N 1
ATOM 1078 C CA . LEU A 1 140 ? -23.785 1.315 43.489 1.00 91.38 140 LEU A CA 1
ATOM 1079 C C . LEU A 1 140 ? -24.919 2.194 44.030 1.00 91.38 140 LEU A C 1
ATOM 1081 O O . LEU A 1 140 ? -25.012 2.366 45.246 1.00 91.38 140 LEU A O 1
ATOM 1085 N N . GLU A 1 141 ? -25.826 2.672 43.173 1.00 93.62 141 GLU A N 1
ATOM 1086 C CA . GLU A 1 141 ? -27.020 3.424 43.590 1.00 93.62 141 GLU A CA 1
ATOM 1087 C C . GLU A 1 141 ? -27.873 2.631 44.592 1.00 93.62 141 GLU A C 1
ATOM 1089 O O . GLU A 1 141 ? -28.277 3.162 45.631 1.00 93.62 141 GLU A O 1
ATOM 1094 N N . HIS A 1 142 ? -28.091 1.337 44.338 1.00 90.00 142 HIS A N 1
ATOM 1095 C CA . HIS A 1 142 ? -28.814 0.459 45.260 1.00 90.00 142 HIS A CA 1
ATOM 1096 C C . HIS A 1 142 ? -28.116 0.311 46.620 1.00 90.00 142 HIS A C 1
ATOM 1098 O O . HIS A 1 142 ? -28.786 0.332 47.657 1.00 90.00 142 HIS A O 1
ATOM 1104 N N . ILE A 1 143 ? -26.786 0.171 46.639 1.00 92.12 143 ILE A N 1
ATOM 1105 C CA . ILE A 1 143 ? -26.004 0.068 47.881 1.00 92.12 143 ILE A CA 1
ATOM 1106 C C . ILE A 1 143 ? -26.094 1.373 48.680 1.00 92.12 143 ILE A C 1
ATOM 1108 O O . ILE A 1 143 ? -26.358 1.333 49.884 1.00 92.12 143 ILE A O 1
ATOM 1112 N N . ILE A 1 144 ? -25.942 2.522 48.015 1.00 93.00 144 ILE A N 1
ATOM 1113 C CA . ILE A 1 144 ? -26.051 3.846 48.644 1.00 93.00 144 ILE A CA 1
ATOM 1114 C C . ILE A 1 144 ? -27.447 4.035 49.248 1.00 93.00 144 ILE A C 1
ATOM 1116 O O . ILE A 1 144 ? -27.571 4.428 50.410 1.00 93.00 144 ILE A O 1
ATOM 1120 N N . ALA A 1 145 ? -28.505 3.696 48.505 1.00 91.81 145 ALA A N 1
ATOM 1121 C CA . ALA A 1 145 ? -29.878 3.788 48.995 1.00 91.81 145 ALA A CA 1
ATOM 1122 C C . ALA A 1 145 ? -30.120 2.890 50.223 1.00 91.81 145 ALA A C 1
ATOM 1124 O O . ALA A 1 145 ? -30.806 3.293 51.167 1.00 91.81 145 ALA A O 1
ATOM 1125 N N . HIS A 1 146 ? -29.533 1.688 50.242 1.00 91.19 146 HIS A N 1
ATOM 1126 C CA . HIS A 1 146 ? -29.621 0.784 51.386 1.00 91.19 146 HIS A CA 1
ATOM 1127 C C . HIS A 1 146 ? -28.908 1.350 52.621 1.00 91.19 146 HIS A C 1
ATOM 1129 O O . HIS A 1 146 ? -29.498 1.364 53.702 1.00 91.19 146 HIS A O 1
ATOM 1135 N N . MET A 1 147 ? -27.690 1.884 52.460 1.00 90.50 147 MET A N 1
ATOM 1136 C CA . MET A 1 147 ? -26.945 2.537 53.544 1.00 90.50 147 MET A CA 1
ATOM 1137 C C . MET A 1 147 ? -27.720 3.721 54.137 1.00 90.50 147 MET A C 1
ATOM 1139 O O . MET A 1 147 ? -27.936 3.764 55.344 1.00 90.50 147 MET A O 1
ATOM 1143 N N . GLN A 1 148 ? -28.266 4.610 53.301 1.00 91.38 148 GLN A N 1
ATOM 1144 C CA . GLN A 1 148 ? -29.104 5.727 53.765 1.00 91.38 148 GLN A CA 1
ATOM 1145 C C . GLN A 1 148 ? -30.378 5.269 54.496 1.00 91.38 148 GLN A C 1
ATOM 1147 O O . GLN A 1 148 ? -30.932 5.990 55.331 1.00 91.38 148 GLN A O 1
ATOM 1152 N N . GLY A 1 149 ? -30.909 4.098 54.139 1.00 89.00 149 GLY A N 1
ATOM 1153 C CA . GLY A 1 149 ? -32.032 3.478 54.835 1.00 89.00 149 GLY A CA 1
ATOM 1154 C C . GLY A 1 149 ? -31.646 2.954 56.220 1.00 89.00 149 GLY A C 1
ATOM 1155 O O . GLY A 1 149 ? -32.432 3.094 57.158 1.00 89.00 149 GLY A O 1
ATOM 1156 N N . LEU A 1 150 ? -30.449 2.376 56.356 1.00 90.62 150 LEU A N 1
ATOM 1157 C CA . LEU A 1 150 ? -29.904 1.900 57.630 1.00 90.62 150 LEU A CA 1
ATOM 1158 C C . LEU A 1 150 ? -29.583 3.063 58.575 1.00 90.62 150 LEU A C 1
ATOM 1160 O O . LEU A 1 150 ? -30.016 3.028 59.725 1.00 90.62 150 LEU A O 1
ATOM 1164 N N . ASP A 1 151 ? -28.942 4.123 58.081 1.00 88.56 151 ASP A N 1
ATOM 1165 C CA . ASP A 1 151 ? -28.643 5.319 58.880 1.00 88.56 151 ASP A CA 1
ATOM 1166 C C . ASP A 1 151 ? -29.920 5.961 59.432 1.00 88.56 151 ASP A C 1
ATOM 1168 O O . ASP A 1 151 ? -30.011 6.275 60.617 1.00 88.56 151 ASP A O 1
ATOM 1172 N N . ARG A 1 152 ? -30.970 6.073 58.605 1.00 88.81 152 ARG A N 1
ATOM 1173 C CA . ARG A 1 152 ? -32.278 6.586 59.047 1.00 88.81 152 ARG A CA 1
ATOM 1174 C C . ARG A 1 152 ? -32.952 5.724 60.112 1.00 88.81 152 ARG A C 1
ATOM 1176 O O . ARG A 1 152 ? -33.747 6.254 60.883 1.00 88.81 152 ARG A O 1
ATOM 1183 N N . LYS A 1 153 ? -32.687 4.414 60.135 1.00 82.69 153 LYS A N 1
ATOM 1184 C CA . LYS A 1 153 ? -33.193 3.512 61.180 1.00 82.69 153 LYS A CA 1
ATOM 1185 C C . LYS A 1 153 ? -32.393 3.628 62.472 1.00 82.69 153 LYS A C 1
ATOM 1187 O O . LYS A 1 153 ? -33.000 3.512 63.522 1.00 82.69 153 LYS A O 1
ATOM 1192 N N . MET A 1 154 ? -31.080 3.851 62.398 1.00 79.62 154 MET A N 1
ATOM 1193 C CA . MET A 1 154 ? -30.236 4.063 63.583 1.00 79.62 154 MET A CA 1
ATOM 1194 C C . MET A 1 154 ? -30.414 5.453 64.206 1.00 79.62 154 MET A C 1
ATOM 1196 O O . MET A 1 154 ? -30.183 5.620 65.397 1.00 79.62 154 MET A O 1
ATOM 1200 N N . ALA A 1 155 ? -30.831 6.446 63.417 1.00 76.12 155 ALA A N 1
ATOM 1201 C CA . ALA A 1 155 ? -31.123 7.800 63.891 1.00 76.12 155 ALA A CA 1
ATOM 1202 C C . ALA A 1 155 ? -32.525 7.966 64.526 1.00 76.12 155 ALA A C 1
ATOM 1204 O O . ALA A 1 155 ? -32.882 9.080 64.909 1.00 76.12 155 ALA A O 1
ATOM 1205 N N . ARG A 1 156 ? -33.330 6.898 64.592 1.00 56.81 156 ARG A N 1
ATOM 1206 C CA . ARG A 1 156 ? -34.633 6.844 65.275 1.00 56.81 156 ARG A CA 1
ATOM 1207 C C . ARG A 1 156 ? -34.519 6.022 66.547 1.00 56.81 156 ARG A C 1
ATOM 1209 O O . ARG A 1 156 ? -35.209 6.400 67.515 1.00 56.81 156 ARG A O 1
#